Protein AF-A0ABD1Y5I3-F1 (afdb_monomer_lite)

Sequence (180 aa):
MGIITTLKKRFKYLYLKDLLDFYQLDDAAKICKKEQGQRLRQGAAGAAYGNLAHLLDAANYVNEAWRSVSRMSIKNTFIKADIMPLETDGEAENEDKELVTEVVQALSGLNLSFLQDELEEFVHIDDENSEEFAAAVLEDVEQLLQTMKVS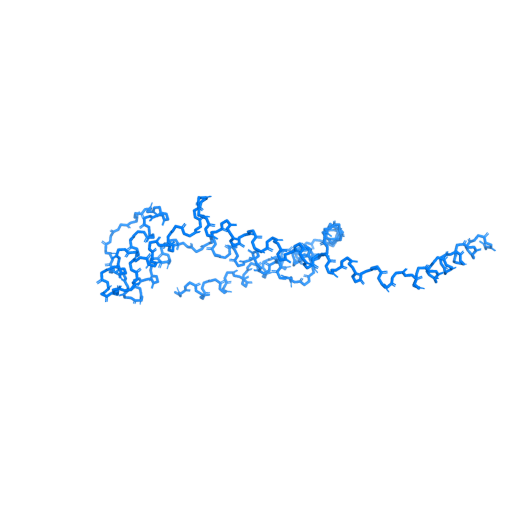EENQEDVNEDENVTSWRIRKQLCDFEMEN

Organism: NCBI:txid41844

Structure (mmCIF, N/CA/C/O backbone):
data_AF-A0ABD1Y5I3-F1
#
_entry.id   AF-A0ABD1Y5I3-F1
#
loop_
_atom_site.group_PDB
_atom_site.id
_atom_site.type_symbol
_atom_site.label_atom_id
_atom_site.label_alt_id
_atom_site.label_comp_id
_atom_site.label_asym_id
_atom_site.label_entity_id
_atom_site.label_seq_id
_atom_site.pdbx_PDB_ins_code
_atom_site.Cartn_x
_atom_site.Cartn_y
_atom_site.Cartn_z
_atom_site.occupancy
_atom_site.B_iso_or_equiv
_atom_site.auth_seq_id
_atom_site.auth_comp_id
_atom_site.auth_asym_id
_atom_site.auth_atom_id
_atom_site.pdbx_PDB_model_num
ATOM 1 N N . MET A 1 1 ? -4.382 -16.161 7.107 1.00 66.12 1 MET A N 1
ATOM 2 C CA . MET A 1 1 ? -3.236 -15.254 7.346 1.00 66.12 1 MET A CA 1
ATOM 3 C C . MET A 1 1 ? -3.792 -13.920 7.800 1.00 66.12 1 MET A C 1
ATOM 5 O O . MET A 1 1 ? -4.889 -13.598 7.367 1.00 66.12 1 MET A O 1
ATOM 9 N N . GLY A 1 2 ? -3.106 -13.202 8.691 1.00 81.06 2 GLY A N 1
ATOM 10 C CA . GLY A 1 2 ? -3.534 -11.856 9.091 1.00 81.06 2 GLY A CA 1
ATOM 11 C C . GLY A 1 2 ? -3.241 -10.817 8.005 1.00 81.06 2 GLY A C 1
ATOM 12 O O . GLY A 1 2 ? -2.393 -11.062 7.141 1.00 81.06 2 GLY A O 1
ATOM 13 N N . ILE A 1 3 ? -3.907 -9.661 8.079 1.00 86.88 3 ILE A N 1
ATOM 14 C CA . ILE A 1 3 ? -3.788 -8.552 7.113 1.00 86.88 3 ILE A CA 1
ATOM 15 C C . ILE A 1 3 ? -2.319 -8.177 6.872 1.00 86.88 3 ILE A C 1
ATOM 17 O O . ILE A 1 3 ? -1.870 -8.157 5.729 1.00 86.88 3 ILE A O 1
ATOM 21 N N . ILE A 1 4 ? -1.526 -8.003 7.935 1.00 87.19 4 ILE A N 1
ATOM 22 C CA . ILE A 1 4 ? -0.100 -7.635 7.841 1.00 87.19 4 ILE A CA 1
ATOM 23 C C . ILE A 1 4 ? 0.699 -8.655 7.016 1.00 87.19 4 ILE A C 1
ATOM 25 O O . ILE A 1 4 ? 1.556 -8.293 6.208 1.00 87.19 4 ILE A O 1
ATOM 29 N N . THR A 1 5 ? 0.442 -9.952 7.205 1.00 88.06 5 THR A N 1
ATOM 30 C CA . THR A 1 5 ? 1.122 -11.004 6.439 1.00 88.06 5 THR A CA 1
ATOM 31 C C . THR A 1 5 ? 0.727 -10.953 4.966 1.00 88.06 5 THR A C 1
ATOM 33 O O . THR A 1 5 ? 1.593 -11.107 4.103 1.00 88.06 5 THR A O 1
ATOM 36 N N . THR A 1 6 ? -0.556 -10.730 4.674 1.00 88.62 6 THR A N 1
ATOM 37 C CA . THR A 1 6 ? -1.070 -10.588 3.306 1.00 88.62 6 THR A CA 1
ATOM 38 C C . THR A 1 6 ? -0.452 -9.375 2.613 1.00 88.62 6 THR A C 1
ATOM 40 O O . THR A 1 6 ? 0.097 -9.524 1.522 1.00 88.62 6 THR A O 1
ATOM 43 N N . LEU A 1 7 ? -0.418 -8.220 3.284 1.00 91.12 7 LEU A N 1
ATOM 44 C CA . LEU A 1 7 ? 0.213 -6.996 2.786 1.00 91.12 7 LEU A CA 1
ATOM 45 C C . LEU A 1 7 ? 1.685 -7.213 2.448 1.00 91.12 7 LEU A C 1
ATOM 47 O O . LEU A 1 7 ? 2.101 -6.966 1.320 1.00 91.12 7 LEU A O 1
ATOM 51 N N . LYS A 1 8 ? 2.472 -7.769 3.380 1.00 92.06 8 LYS A N 1
ATOM 52 C CA . LYS A 1 8 ? 3.899 -8.054 3.149 1.00 92.06 8 LYS A CA 1
ATOM 53 C C . LYS A 1 8 ? 4.122 -8.962 1.942 1.00 92.06 8 LYS A C 1
ATOM 55 O O . LYS A 1 8 ? 5.085 -8.774 1.202 1.00 92.06 8 LYS A O 1
ATOM 60 N N . LYS A 1 9 ? 3.265 -9.967 1.746 1.00 92.00 9 LYS A N 1
ATOM 61 C CA . LYS A 1 9 ? 3.353 -10.864 0.586 1.00 92.00 9 LYS A CA 1
ATOM 62 C C . LYS A 1 9 ? 3.012 -10.143 -0.710 1.00 92.00 9 LYS A C 1
ATOM 64 O O . LYS A 1 9 ? 3.733 -10.312 -1.689 1.00 92.00 9 LYS A O 1
ATOM 69 N N . ARG A 1 10 ? 1.947 -9.342 -0.713 1.00 92.62 10 ARG A N 1
ATOM 70 C CA . ARG A 1 10 ? 1.493 -8.632 -1.908 1.00 92.62 10 ARG A CA 1
ATOM 71 C C . ARG A 1 10 ? 2.472 -7.540 -2.320 1.00 92.62 10 ARG A C 1
ATOM 73 O O . ARG A 1 10 ? 2.836 -7.498 -3.486 1.00 92.62 10 ARG A O 1
ATOM 80 N N . PHE A 1 11 ? 2.995 -6.781 -1.361 1.00 94.00 11 PHE A N 1
ATOM 81 C CA . PHE A 1 11 ? 4.090 -5.834 -1.570 1.00 94.00 11 PHE A CA 1
ATOM 82 C C . PHE A 1 11 ? 5.279 -6.491 -2.285 1.00 94.00 11 PHE A C 1
ATOM 84 O O . PHE A 1 11 ? 5.706 -6.037 -3.341 1.00 94.00 11 PHE A O 1
ATOM 91 N N . LYS A 1 12 ? 5.785 -7.611 -1.743 1.00 94.56 12 LYS A N 1
ATOM 92 C CA . LYS A 1 12 ? 6.924 -8.332 -2.336 1.00 94.56 12 LYS A CA 1
ATOM 93 C C . LYS A 1 12 ? 6.616 -8.827 -3.746 1.00 94.56 12 LYS A C 1
ATOM 95 O O . LYS A 1 12 ? 7.493 -8.786 -4.600 1.00 94.56 12 LYS A O 1
ATOM 100 N N . TYR A 1 13 ? 5.393 -9.304 -3.974 1.00 95.50 13 TYR A N 1
ATOM 101 C CA . TYR A 1 13 ? 4.945 -9.738 -5.291 1.00 95.50 13 TYR A CA 1
ATOM 102 C C . TYR A 1 13 ? 4.927 -8.584 -6.299 1.00 95.50 13 TYR A C 1
ATOM 104 O O . TYR A 1 13 ? 5.470 -8.754 -7.381 1.00 95.50 13 TYR A O 1
ATOM 112 N N . LEU A 1 14 ? 4.355 -7.427 -5.947 1.00 94.12 14 LEU A N 1
ATOM 113 C CA . LEU A 1 14 ? 4.274 -6.262 -6.836 1.00 94.12 14 LEU A CA 1
ATOM 114 C C . LEU A 1 14 ? 5.664 -5.729 -7.195 1.00 94.12 14 LEU A C 1
ATOM 116 O O . LEU A 1 14 ? 5.968 -5.559 -8.369 1.00 94.12 14 LEU A O 1
ATOM 120 N N . TYR A 1 15 ? 6.545 -5.598 -6.203 1.00 93.75 15 TYR A N 1
ATOM 121 C CA . TYR A 1 15 ? 7.937 -5.217 -6.440 1.00 93.75 15 TYR A CA 1
ATOM 122 C C . TYR A 1 15 ? 8.663 -6.185 -7.389 1.00 93.75 15 TYR A C 1
ATOM 124 O O . TYR A 1 15 ? 9.317 -5.767 -8.343 1.00 93.75 15 TYR A O 1
ATOM 132 N N . LEU A 1 16 ? 8.548 -7.496 -7.142 1.00 94.50 16 LEU A N 1
ATOM 133 C CA . LEU A 1 16 ? 9.171 -8.507 -8.000 1.00 94.50 16 LEU A CA 1
ATOM 134 C C . LEU A 1 16 ? 8.565 -8.521 -9.402 1.00 94.50 16 LEU A C 1
ATOM 136 O O . LEU A 1 16 ? 9.295 -8.747 -10.364 1.00 94.50 16 LEU A O 1
ATOM 140 N N . LYS A 1 17 ? 7.256 -8.293 -9.516 1.00 94.25 17 LYS A N 1
ATOM 141 C CA . LYS A 1 17 ? 6.552 -8.206 -10.791 1.00 94.25 17 LYS A CA 1
ATOM 142 C C . LYS A 1 17 ? 7.111 -7.057 -11.627 1.00 94.25 17 LYS A C 1
ATOM 144 O O . LYS A 1 17 ? 7.551 -7.319 -12.734 1.00 94.25 17 LYS A O 1
ATOM 149 N N . ASP A 1 18 ? 7.201 -5.847 -11.083 1.00 92.75 18 ASP A N 1
ATOM 150 C CA . ASP A 1 18 ? 7.722 -4.687 -11.822 1.00 92.75 18 ASP A CA 1
ATOM 151 C C . ASP A 1 18 ? 9.173 -4.875 -12.278 1.00 92.75 18 ASP A C 1
ATOM 153 O O . ASP A 1 18 ? 9.533 -4.519 -13.403 1.00 92.75 18 ASP A O 1
ATOM 157 N N . LEU A 1 19 ? 10.009 -5.479 -11.428 1.00 92.12 19 LEU A N 1
ATOM 158 C CA . LEU A 1 19 ? 11.374 -5.837 -11.806 1.00 92.12 19 LEU A CA 1
ATOM 159 C C . LEU A 1 19 ? 11.392 -6.841 -12.959 1.00 92.12 19 LEU A C 1
ATOM 161 O O . LEU A 1 19 ? 12.103 -6.646 -13.944 1.00 92.12 19 LEU A O 1
ATOM 165 N N . LEU A 1 20 ? 10.633 -7.930 -12.834 1.00 92.88 20 LEU A N 1
ATOM 166 C CA . LEU A 1 20 ? 10.573 -8.974 -13.853 1.00 92.88 20 LEU A CA 1
ATOM 167 C C . LEU A 1 20 ? 10.018 -8.436 -15.170 1.00 92.88 20 LEU A C 1
ATOM 169 O O . LEU A 1 20 ? 10.605 -8.715 -16.212 1.00 92.88 20 LEU A O 1
ATOM 173 N N . ASP A 1 21 ? 8.957 -7.635 -15.114 1.00 93.38 21 ASP A N 1
ATOM 174 C CA . ASP A 1 21 ? 8.335 -7.000 -16.272 1.00 93.38 21 ASP A CA 1
ATOM 175 C C . ASP A 1 21 ? 9.361 -6.138 -17.016 1.00 93.38 21 ASP A C 1
ATOM 177 O O . ASP A 1 21 ? 9.452 -6.218 -18.237 1.00 93.38 21 ASP A O 1
ATOM 181 N N . PHE A 1 22 ? 10.213 -5.390 -16.302 1.00 92.69 22 PHE A N 1
ATOM 182 C CA . PHE A 1 22 ? 11.308 -4.641 -16.920 1.00 92.69 22 PHE A CA 1
ATOM 183 C C . PHE A 1 22 ? 12.379 -5.550 -17.547 1.00 92.69 22 PHE A C 1
ATOM 185 O O . PHE A 1 22 ? 12.835 -5.304 -18.666 1.00 92.69 22 PHE A O 1
ATOM 192 N N . TYR A 1 23 ? 12.813 -6.603 -16.849 1.00 91.94 23 TYR A N 1
ATOM 193 C CA . TYR A 1 23 ? 13.880 -7.482 -17.344 1.00 91.94 23 TYR A CA 1
ATOM 194 C C . TYR A 1 23 ? 13.454 -8.370 -18.516 1.00 91.94 23 TYR A C 1
ATOM 196 O O . TYR A 1 23 ? 14.317 -8.742 -19.316 1.00 91.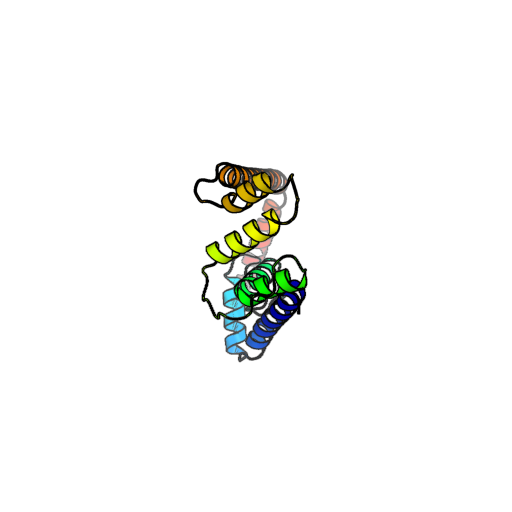94 23 TYR A O 1
ATOM 204 N N . GLN A 1 24 ? 12.160 -8.659 -18.644 1.00 93.50 24 GLN A N 1
ATOM 205 C CA . GLN A 1 24 ? 11.581 -9.395 -19.769 1.00 93.50 24 GLN A CA 1
ATOM 206 C C . GLN A 1 24 ? 11.464 -8.560 -21.051 1.00 93.50 24 GLN A C 1
ATOM 208 O O . GLN A 1 24 ? 11.253 -9.133 -22.114 1.00 93.50 24 GLN A O 1
ATOM 213 N N . LEU A 1 25 ? 11.626 -7.234 -20.981 1.00 91.81 25 LEU A N 1
ATOM 214 C CA . LEU A 1 25 ? 11.640 -6.378 -22.168 1.00 91.81 25 LEU A CA 1
ATOM 215 C C . LEU A 1 25 ? 12.859 -6.654 -23.059 1.00 91.81 25 LEU A C 1
ATOM 217 O O . LEU A 1 25 ? 13.963 -6.922 -22.572 1.00 91.81 25 LEU A O 1
ATOM 221 N N . ASP A 1 26 ? 12.676 -6.470 -24.365 1.00 94.19 26 ASP A N 1
ATOM 222 C CA . ASP A 1 26 ? 13.775 -6.430 -25.328 1.00 94.19 26 ASP A CA 1
ATOM 223 C C . ASP A 1 26 ? 14.694 -5.225 -25.069 1.00 94.19 26 ASP A C 1
ATOM 225 O O . ASP A 1 26 ? 14.272 -4.200 -24.526 1.00 94.19 26 ASP A O 1
ATOM 229 N N . ASP A 1 27 ? 15.952 -5.306 -25.505 1.00 91.50 27 ASP A N 1
ATOM 230 C CA . ASP A 1 27 ? 16.955 -4.265 -25.236 1.00 91.50 27 ASP A CA 1
ATOM 231 C C . ASP A 1 27 ? 16.547 -2.886 -25.776 1.00 91.50 27 ASP A C 1
ATOM 233 O O . ASP A 1 27 ? 16.724 -1.877 -25.093 1.00 91.50 27 ASP A O 1
ATOM 237 N N . ALA A 1 28 ? 15.910 -2.835 -26.951 1.00 91.62 28 ALA A N 1
ATOM 238 C CA . ALA A 1 28 ? 15.370 -1.593 -27.505 1.00 91.62 28 ALA A CA 1
ATOM 239 C C . ALA A 1 28 ? 14.279 -0.982 -26.602 1.00 91.62 28 ALA A C 1
ATOM 241 O O . ALA A 1 28 ? 14.273 0.223 -26.350 1.00 91.62 28 ALA A O 1
ATOM 242 N N . ALA A 1 29 ? 13.391 -1.815 -26.052 1.00 89.88 29 ALA A N 1
ATOM 243 C CA . ALA A 1 29 ? 12.332 -1.373 -25.149 1.00 89.88 29 ALA A CA 1
ATOM 244 C C . ALA A 1 29 ? 12.881 -0.945 -23.777 1.00 89.88 29 ALA A C 1
ATOM 246 O O . ALA A 1 29 ? 12.395 0.034 -23.204 1.00 89.88 29 ALA A O 1
ATOM 247 N N . LYS A 1 30 ? 13.932 -1.608 -23.273 1.00 91.25 30 LYS A N 1
ATOM 248 C CA . LYS A 1 30 ? 14.650 -1.199 -22.053 1.00 91.25 30 LYS A CA 1
ATOM 249 C C . LYS A 1 30 ? 15.286 0.178 -22.203 1.00 91.25 30 LYS A C 1
ATOM 251 O O . LYS A 1 30 ? 15.188 0.983 -21.278 1.00 91.25 30 LYS A O 1
ATOM 256 N N . ILE A 1 31 ? 15.912 0.456 -23.349 1.00 90.06 31 ILE A N 1
ATOM 257 C CA . ILE A 1 31 ? 16.508 1.766 -23.649 1.00 90.06 31 ILE A CA 1
ATOM 258 C C . ILE A 1 31 ? 15.419 2.842 -23.653 1.00 90.06 31 ILE A C 1
ATOM 260 O O . ILE A 1 31 ? 15.520 3.799 -22.887 1.00 90.06 31 ILE A O 1
ATOM 264 N N . CYS A 1 32 ? 14.326 2.642 -24.399 1.00 90.25 32 CYS A N 1
ATOM 265 C CA . CYS A 1 32 ? 13.217 3.601 -24.423 1.00 90.25 32 CYS A CA 1
ATOM 266 C C . CYS A 1 32 ? 12.609 3.840 -23.033 1.00 90.25 32 CYS A C 1
ATOM 268 O O . CYS A 1 32 ? 12.339 4.983 -22.668 1.00 90.25 32 CYS A O 1
ATOM 270 N N . LYS A 1 33 ? 12.411 2.788 -22.228 1.00 90.44 33 LYS A N 1
ATOM 271 C CA . LYS A 1 33 ? 11.929 2.916 -20.844 1.00 90.44 33 LYS A CA 1
ATOM 272 C C . LYS A 1 33 ? 12.896 3.730 -19.986 1.00 90.44 33 LYS A C 1
ATOM 274 O O . LYS A 1 33 ? 12.462 4.649 -19.301 1.00 90.44 33 LYS A O 1
ATOM 279 N N . LYS A 1 34 ? 14.199 3.454 -20.041 1.00 90.19 34 LYS A N 1
ATOM 280 C CA . LYS A 1 34 ? 15.198 4.222 -19.280 1.00 90.19 34 LYS A CA 1
ATOM 281 C C . LYS A 1 34 ? 15.227 5.696 -19.684 1.00 90.19 34 LYS A C 1
ATOM 283 O O . LYS A 1 34 ? 15.253 6.556 -18.809 1.00 90.19 34 LYS A O 1
ATOM 288 N N . GLU A 1 35 ? 15.150 5.995 -20.978 1.00 90.31 35 GLU A N 1
ATOM 289 C CA . GLU A 1 35 ? 15.067 7.373 -21.483 1.00 90.31 35 GLU A CA 1
ATOM 290 C C . GLU A 1 35 ? 13.790 8.088 -21.025 1.00 90.31 35 GLU A C 1
ATOM 292 O O . GLU A 1 35 ? 13.836 9.261 -20.658 1.00 90.31 35 GLU A O 1
ATOM 297 N N . GLN A 1 36 ? 12.647 7.394 -20.995 1.00 88.56 36 GLN A N 1
ATOM 298 C CA . GLN A 1 36 ? 11.415 7.937 -20.414 1.00 88.56 36 GLN A CA 1
ATOM 299 C C . GLN A 1 36 ? 11.599 8.250 -18.927 1.00 88.56 36 GLN A C 1
ATOM 301 O O . GLN A 1 36 ? 11.211 9.328 -18.485 1.00 88.56 36 GLN A O 1
ATOM 306 N N . GLY A 1 37 ? 12.243 7.352 -18.176 1.00 87.12 37 GLY A N 1
ATOM 307 C CA . GLY A 1 37 ? 12.553 7.556 -16.763 1.00 87.12 37 GLY A CA 1
ATOM 308 C C . GLY A 1 37 ? 13.436 8.784 -16.515 1.00 87.12 37 GLY A C 1
ATOM 309 O O . GLY A 1 37 ? 13.192 9.527 -15.572 1.00 87.12 37 GLY A O 1
ATOM 310 N N . GLN A 1 38 ? 14.406 9.060 -17.391 1.00 87.25 38 GLN A N 1
ATOM 311 C CA . GLN A 1 38 ? 15.268 10.249 -17.296 1.00 87.25 38 GLN A CA 1
ATOM 312 C C . GLN A 1 38 ? 14.524 11.572 -17.522 1.00 87.25 38 GLN A C 1
ATOM 314 O O . GLN A 1 38 ? 14.992 12.618 -17.083 1.00 87.25 38 GLN A O 1
ATOM 319 N N . ARG A 1 39 ? 13.374 11.540 -18.205 1.00 88.50 39 ARG A N 1
ATOM 320 C CA . ARG A 1 39 ? 12.516 12.717 -18.416 1.00 88.50 39 ARG A CA 1
ATOM 321 C C . ARG A 1 39 ? 11.572 12.979 -17.244 1.00 88.50 39 ARG A C 1
ATOM 323 O O . ARG A 1 39 ? 10.926 14.025 -17.214 1.00 88.50 39 ARG A O 1
ATOM 330 N N . LEU A 1 40 ? 11.452 12.036 -16.308 1.00 85.88 40 LEU A N 1
ATOM 331 C CA . LEU A 1 40 ? 10.659 12.220 -15.100 1.00 85.88 40 LEU A CA 1
ATOM 332 C C . LEU A 1 40 ? 11.427 13.056 -14.077 1.00 85.88 40 LEU A C 1
ATOM 334 O O . LEU A 1 40 ? 12.652 13.168 -14.118 1.00 85.88 40 LEU A O 1
ATOM 338 N N . ARG A 1 41 ? 10.689 13.631 -13.123 1.00 84.06 41 ARG A N 1
ATOM 339 C CA . ARG A 1 41 ? 11.303 14.288 -11.966 1.00 84.06 41 ARG A CA 1
ATOM 340 C C . ARG A 1 41 ? 12.226 13.305 -11.243 1.00 84.06 41 ARG A C 1
ATOM 342 O O . ARG A 1 41 ? 11.947 12.104 -11.183 1.00 84.06 41 ARG A O 1
ATOM 349 N N . GLN A 1 42 ? 13.318 13.820 -10.686 1.00 78.00 42 GLN A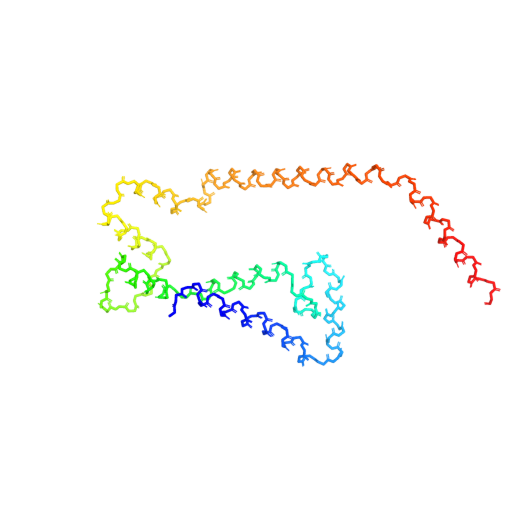 N 1
ATOM 350 C CA . GLN A 1 42 ? 14.258 13.012 -9.916 1.00 78.00 42 GLN A CA 1
ATOM 351 C C . GLN A 1 42 ? 13.510 12.238 -8.820 1.00 78.00 42 GLN A C 1
ATOM 353 O O . GLN A 1 42 ? 12.709 12.810 -8.087 1.00 78.00 42 GLN A O 1
ATOM 358 N N . GLY A 1 43 ? 13.740 10.925 -8.746 1.00 75.00 43 GLY A N 1
ATOM 359 C CA . GLY A 1 43 ? 13.060 10.054 -7.781 1.00 75.00 43 GLY A CA 1
ATOM 360 C C . GLY A 1 43 ? 11.625 9.649 -8.143 1.00 75.00 43 GLY A C 1
ATOM 361 O O . GLY A 1 43 ? 10.949 9.082 -7.294 1.00 75.00 43 GLY A O 1
ATOM 362 N N . ALA A 1 44 ? 11.154 9.920 -9.367 1.00 81.06 44 ALA A N 1
ATOM 363 C CA . ALA A 1 44 ? 9.887 9.388 -9.887 1.00 81.06 44 ALA A CA 1
ATOM 364 C C . ALA A 1 44 ? 10.068 8.176 -10.825 1.00 81.06 44 ALA A C 1
ATOM 366 O O . ALA A 1 44 ? 9.093 7.518 -11.187 1.00 81.06 44 ALA A O 1
ATOM 367 N N . ALA A 1 45 ? 11.305 7.891 -11.246 1.00 87.06 45 ALA A N 1
ATOM 368 C CA . ALA A 1 45 ? 11.642 6.760 -12.104 1.00 87.06 45 ALA A CA 1
ATOM 369 C C . ALA A 1 45 ? 12.210 5.599 -11.278 1.00 87.06 45 ALA A C 1
ATOM 371 O O . ALA A 1 45 ? 13.420 5.515 -11.052 1.00 87.06 45 ALA A O 1
ATOM 372 N N . GLY A 1 46 ? 11.317 4.714 -10.855 1.00 89.44 46 GLY A N 1
ATOM 373 C CA . GLY A 1 46 ? 11.602 3.599 -9.964 1.00 89.44 46 GLY A CA 1
ATOM 374 C C . GLY A 1 46 ? 11.884 2.257 -10.635 1.00 89.44 46 GLY A C 1
ATOM 375 O O . GLY A 1 46 ? 12.399 2.185 -11.758 1.00 89.44 46 GLY A O 1
ATOM 376 N N . ALA A 1 47 ? 11.498 1.173 -9.959 1.00 89.94 47 ALA A N 1
ATOM 377 C CA . ALA A 1 47 ? 11.718 -0.206 -10.416 1.00 89.94 47 ALA A CA 1
ATOM 378 C C . ALA A 1 47 ? 11.173 -0.485 -11.830 1.00 89.94 47 ALA A C 1
ATOM 380 O O . ALA A 1 47 ? 11.841 -1.133 -12.636 1.00 89.94 47 ALA A O 1
ATOM 381 N N . ALA A 1 48 ? 10.019 0.092 -12.182 1.00 88.75 48 ALA A N 1
ATOM 382 C CA . ALA A 1 48 ? 9.385 -0.058 -13.497 1.00 88.75 48 ALA A CA 1
ATOM 383 C C . ALA A 1 48 ? 10.195 0.524 -14.681 1.00 88.75 48 ALA A C 1
ATOM 385 O O . ALA A 1 48 ? 9.857 0.287 -15.847 1.00 88.75 48 ALA A O 1
ATOM 386 N N . TYR A 1 49 ? 11.243 1.302 -14.394 1.00 91.25 49 TYR A N 1
ATOM 387 C CA . TYR A 1 49 ? 12.156 1.905 -15.370 1.00 91.25 49 TYR A CA 1
ATOM 388 C C . TYR A 1 49 ? 13.564 1.288 -15.324 1.00 91.25 49 TYR A C 1
ATOM 390 O O . TYR A 1 49 ? 14.472 1.764 -16.006 1.00 91.25 49 TYR A O 1
ATOM 398 N N . GLY A 1 50 ? 13.751 0.219 -14.544 1.00 88.75 50 GLY A N 1
ATOM 399 C CA . GLY A 1 50 ? 15.031 -0.474 -14.402 1.00 88.75 50 GLY A CA 1
ATOM 400 C C . GLY A 1 50 ? 15.996 0.174 -13.413 1.00 88.75 50 GLY A C 1
ATOM 401 O O . GLY A 1 50 ? 17.186 -0.146 -13.440 1.00 88.75 50 GLY A O 1
ATOM 402 N N . ASN A 1 51 ? 15.502 1.082 -12.569 1.00 88.50 51 ASN A N 1
ATOM 403 C CA . ASN A 1 51 ? 16.245 1.649 -11.447 1.00 88.50 51 ASN A CA 1
ATOM 404 C C . ASN A 1 51 ? 15.977 0.848 -10.163 1.00 88.50 51 ASN A C 1
ATOM 406 O O . ASN A 1 51 ? 15.104 -0.019 -10.120 1.00 88.50 51 ASN A O 1
ATOM 410 N N . LEU A 1 52 ? 16.730 1.133 -9.098 1.00 87.31 52 LEU A N 1
ATOM 411 C CA . LEU A 1 52 ? 16.419 0.596 -7.774 1.00 87.31 52 LEU A CA 1
ATOM 412 C C . LEU A 1 52 ? 15.072 1.163 -7.298 1.00 87.31 52 LEU A C 1
ATOM 414 O O . LEU A 1 52 ? 14.820 2.353 -7.487 1.00 87.31 52 LEU A O 1
ATOM 418 N N . ALA A 1 53 ? 14.235 0.334 -6.664 1.00 88.81 53 ALA A N 1
ATOM 419 C CA . ALA A 1 53 ? 12.997 0.829 -6.068 1.00 88.81 53 ALA A CA 1
ATOM 420 C C . ALA A 1 53 ? 13.290 1.918 -5.031 1.00 88.81 53 ALA A C 1
ATOM 422 O O . ALA A 1 53 ? 14.127 1.733 -4.142 1.00 88.81 53 ALA A O 1
ATOM 423 N N . HIS A 1 54 ? 12.571 3.029 -5.132 1.00 88.50 54 HIS A N 1
ATOM 424 C CA . HIS A 1 54 ? 12.652 4.140 -4.188 1.00 88.50 54 HIS A CA 1
ATOM 425 C C . HIS A 1 54 ? 11.385 4.239 -3.329 1.00 88.50 54 HIS A C 1
ATOM 427 O O . HIS A 1 54 ? 10.424 3.489 -3.504 1.00 88.50 54 HIS A O 1
ATOM 433 N N . LEU A 1 55 ? 11.369 5.191 -2.390 1.00 89.19 55 LEU A N 1
ATOM 434 C CA . LEU A 1 55 ? 10.287 5.338 -1.410 1.00 89.19 55 LEU A CA 1
ATOM 435 C C . LEU A 1 55 ? 8.903 5.471 -2.063 1.00 89.19 55 LEU A C 1
ATOM 437 O O . LEU A 1 55 ? 7.959 4.828 -1.615 1.00 89.19 55 LEU A O 1
ATOM 441 N N . LEU A 1 56 ? 8.795 6.242 -3.151 1.00 88.69 56 LEU A N 1
ATOM 442 C CA . LEU A 1 56 ? 7.530 6.401 -3.872 1.00 88.69 56 LEU A CA 1
ATOM 443 C C . LEU A 1 56 ? 7.024 5.083 -4.496 1.00 88.69 56 LEU A C 1
ATOM 445 O O . LEU A 1 56 ? 5.825 4.824 -4.447 1.00 88.69 56 LEU A O 1
ATOM 449 N N . ASP A 1 57 ? 7.905 4.206 -4.996 1.00 89.00 57 ASP A N 1
ATOM 450 C CA . ASP A 1 57 ? 7.495 2.874 -5.466 1.00 89.00 57 ASP A CA 1
ATOM 451 C C . ASP A 1 57 ? 6.969 2.043 -4.303 1.00 89.00 57 ASP A C 1
ATOM 453 O O . ASP A 1 57 ? 5.906 1.433 -4.390 1.00 89.00 57 ASP A O 1
ATOM 457 N N . ALA A 1 58 ? 7.694 2.055 -3.181 1.00 90.69 58 ALA A N 1
ATOM 458 C CA . ALA A 1 58 ? 7.297 1.312 -1.998 1.00 90.69 58 ALA A CA 1
ATOM 459 C C . ALA A 1 58 ? 5.925 1.770 -1.475 1.00 90.69 58 ALA A C 1
ATOM 461 O O . ALA A 1 58 ? 5.085 0.926 -1.162 1.00 90.69 58 ALA A O 1
ATOM 462 N N . ALA A 1 59 ? 5.676 3.082 -1.436 1.00 91.44 59 ALA A N 1
ATOM 463 C CA . ALA A 1 59 ? 4.385 3.654 -1.063 1.00 91.44 59 ALA A CA 1
ATOM 464 C C . ALA A 1 59 ? 3.270 3.207 -2.021 1.00 91.44 59 ALA A C 1
ATOM 466 O O . ALA A 1 59 ? 2.219 2.746 -1.570 1.00 91.44 59 ALA A O 1
ATOM 467 N N . ASN A 1 60 ? 3.522 3.248 -3.332 1.00 92.19 60 ASN A N 1
ATOM 468 C CA . ASN A 1 60 ? 2.568 2.785 -4.339 1.00 92.19 60 ASN A CA 1
ATOM 469 C C . ASN A 1 60 ? 2.251 1.290 -4.187 1.00 92.19 60 ASN A C 1
ATOM 471 O O . ASN A 1 60 ? 1.081 0.911 -4.206 1.00 92.19 60 ASN A O 1
ATOM 475 N N . TYR A 1 61 ? 3.257 0.443 -3.948 1.00 93.94 61 TYR A N 1
ATOM 476 C CA . TYR A 1 61 ? 3.051 -0.990 -3.720 1.00 93.94 61 TYR A CA 1
ATOM 477 C C . TYR A 1 61 ? 2.264 -1.280 -2.447 1.00 93.94 61 TYR A C 1
ATOM 479 O O . TYR A 1 61 ? 1.454 -2.205 -2.432 1.00 93.94 61 TYR A O 1
ATOM 487 N N . VAL A 1 62 ? 2.498 -0.527 -1.370 1.00 93.00 62 VAL A N 1
ATOM 488 C CA . VAL A 1 62 ? 1.716 -0.662 -0.134 1.00 93.00 62 VAL A CA 1
ATOM 489 C C . VAL A 1 62 ? 0.270 -0.239 -0.371 1.00 93.00 62 VAL A C 1
ATOM 491 O O . VAL A 1 62 ? -0.631 -0.971 0.031 1.00 93.00 62 VAL A O 1
ATOM 494 N N . ASN A 1 63 ? 0.042 0.876 -1.066 1.00 92.69 63 ASN A N 1
ATOM 495 C CA . ASN A 1 63 ? -1.300 1.353 -1.394 1.00 92.69 63 ASN A CA 1
ATOM 496 C C . ASN A 1 63 ? -2.066 0.346 -2.270 1.00 92.69 63 ASN A C 1
ATOM 498 O O . ASN A 1 63 ? -3.203 -0.013 -1.970 1.00 92.69 63 ASN A O 1
ATOM 502 N N . GLU A 1 64 ? -1.435 -0.188 -3.318 1.00 93.00 64 GLU A N 1
ATOM 503 C CA . GLU A 1 64 ? -2.045 -1.220 -4.163 1.00 93.00 64 GLU A CA 1
ATOM 504 C C . GLU A 1 64 ? -2.282 -2.526 -3.387 1.00 93.00 64 GLU A C 1
ATOM 506 O O . GLU A 1 64 ? -3.339 -3.151 -3.509 1.00 93.00 64 GLU A O 1
ATOM 511 N N . ALA A 1 65 ? -1.334 -2.930 -2.536 1.00 92.44 65 ALA A N 1
ATOM 512 C CA . ALA A 1 65 ? -1.505 -4.087 -1.666 1.00 92.44 65 ALA A CA 1
ATOM 513 C C . ALA A 1 65 ? -2.686 -3.904 -0.704 1.00 92.44 65 ALA A C 1
ATOM 515 O O . ALA A 1 65 ? -3.465 -4.843 -0.539 1.00 92.44 65 ALA A O 1
ATOM 516 N N . TRP A 1 66 ? -2.842 -2.717 -0.115 1.00 91.62 66 TRP A N 1
ATOM 517 C CA . TRP A 1 66 ? -3.956 -2.365 0.762 1.00 91.62 66 TRP A CA 1
ATOM 518 C C . TRP A 1 66 ? -5.296 -2.424 0.035 1.00 91.62 66 TRP A C 1
ATOM 520 O O . TRP A 1 66 ? -6.184 -3.149 0.471 1.00 91.62 66 TRP A O 1
ATOM 530 N N . ARG A 1 67 ? -5.402 -1.789 -1.137 1.00 89.19 67 ARG A N 1
ATOM 531 C CA . ARG A 1 67 ? -6.611 -1.823 -1.980 1.00 89.19 67 ARG A CA 1
ATOM 532 C C . ARG A 1 67 ? -7.023 -3.231 -2.412 1.00 89.19 67 ARG A C 1
ATOM 534 O O . ARG A 1 67 ? -8.181 -3.458 -2.738 1.00 89.19 67 ARG A O 1
ATOM 541 N N . SER A 1 68 ? -6.088 -4.181 -2.431 1.00 88.25 68 SER A N 1
ATOM 542 C CA . SER A 1 68 ? -6.379 -5.582 -2.757 1.00 88.25 68 SER A CA 1
ATOM 543 C C . SER A 1 68 ? -6.887 -6.419 -1.575 1.00 88.25 68 SER A C 1
ATOM 545 O O . SER A 1 68 ? -7.313 -7.560 -1.776 1.00 88.25 68 SER A O 1
ATOM 547 N N . VAL A 1 69 ? -6.818 -5.905 -0.342 1.00 87.31 69 VAL A N 1
ATOM 548 C CA . VAL A 1 69 ? -7.342 -6.602 0.837 1.00 87.31 69 VAL A CA 1
ATOM 549 C C . VAL A 1 69 ? -8.866 -6.589 0.770 1.00 87.31 69 VAL A C 1
ATOM 551 O O . VAL A 1 69 ? -9.491 -5.537 0.783 1.00 87.31 69 VAL A O 1
ATOM 554 N N . SER A 1 70 ? -9.478 -7.773 0.709 1.00 84.12 70 SER A N 1
ATOM 555 C CA . SER A 1 70 ? -10.936 -7.870 0.675 1.00 84.12 70 SER A CA 1
ATOM 556 C C . SER A 1 70 ? -11.560 -7.547 2.033 1.00 84.12 70 SER A C 1
ATOM 558 O O . SER A 1 70 ? -11.030 -7.938 3.076 1.00 84.12 70 SER A O 1
ATOM 560 N N . ARG A 1 71 ? -12.755 -6.948 2.014 1.00 78.69 71 ARG A N 1
ATOM 561 C CA . ARG A 1 71 ? -13.605 -6.720 3.200 1.00 78.69 71 ARG A CA 1
ATOM 562 C C . ARG A 1 71 ? -13.761 -7.979 4.051 1.00 78.69 71 ARG A C 1
ATOM 564 O O . ARG A 1 71 ? -13.535 -7.968 5.256 1.00 78.69 71 ARG A O 1
ATOM 571 N N . MET A 1 72 ? -14.018 -9.108 3.391 1.00 80.31 72 MET A N 1
ATOM 572 C CA . MET A 1 72 ? -14.123 -10.419 4.033 1.00 80.31 72 MET A CA 1
ATOM 573 C C . MET A 1 72 ? -12.844 -10.814 4.786 1.00 80.31 72 MET A C 1
ATOM 575 O O . MET A 1 72 ? -12.906 -11.435 5.843 1.00 80.31 72 MET A O 1
ATOM 579 N N . SER A 1 73 ? -11.660 -10.452 4.281 1.00 83.12 73 SER A N 1
ATOM 580 C CA . SER A 1 73 ? -10.398 -10.700 4.991 1.00 83.12 73 SER A CA 1
ATOM 581 C C . SER A 1 73 ? -10.280 -9.858 6.262 1.00 83.12 73 SER A C 1
ATOM 583 O O . SER A 1 73 ? -9.766 -10.365 7.258 1.00 83.12 73 SER A O 1
ATOM 585 N N . ILE A 1 74 ? -10.779 -8.617 6.235 1.00 84.38 74 ILE A N 1
ATOM 586 C CA . ILE A 1 74 ? -10.816 -7.706 7.387 1.00 84.38 74 ILE A CA 1
ATOM 587 C C . ILE A 1 74 ? -11.805 -8.219 8.440 1.00 84.38 74 ILE A C 1
ATOM 589 O O . ILE A 1 74 ? -11.403 -8.461 9.582 1.00 84.38 74 ILE A O 1
ATOM 593 N N . LYS A 1 75 ? -13.055 -8.513 8.051 1.00 80.88 75 LYS A N 1
ATOM 594 C CA . LYS A 1 75 ? -14.072 -9.109 8.941 1.00 80.88 75 LYS A CA 1
ATOM 595 C C . LYS A 1 75 ? -13.550 -10.395 9.594 1.00 80.88 75 LYS A C 1
ATOM 597 O O . LYS A 1 75 ? -13.558 -10.527 10.815 1.00 80.88 75 LYS A O 1
ATOM 602 N N . ASN A 1 76 ? -12.942 -11.288 8.808 1.00 82.69 76 ASN A N 1
ATOM 603 C CA . ASN A 1 76 ? -12.330 -12.520 9.319 1.00 82.69 76 ASN A CA 1
ATOM 604 C C . ASN A 1 76 ? -11.201 -12.292 10.334 1.00 82.69 76 ASN A C 1
ATOM 606 O O . ASN A 1 76 ? -10.977 -13.149 11.191 1.00 82.69 76 ASN A O 1
ATOM 610 N N . THR A 1 77 ? -10.439 -11.198 10.238 1.00 84.38 77 THR A N 1
ATOM 611 C CA . THR A 1 77 ? -9.417 -10.896 11.250 1.00 84.38 77 THR A CA 1
ATOM 612 C C . THR A 1 77 ? -10.010 -10.430 12.570 1.00 84.38 77 THR A C 1
ATOM 614 O O . THR A 1 77 ? -9.514 -10.870 13.602 1.00 84.38 77 THR A O 1
ATOM 617 N N . PHE A 1 78 ? -11.082 -9.638 12.552 1.00 83.88 78 PHE A N 1
ATOM 618 C CA . PHE A 1 78 ? -11.802 -9.247 13.769 1.00 83.88 78 PHE A CA 1
ATOM 619 C C . PHE A 1 78 ? -12.483 -10.439 14.443 1.00 83.88 78 PHE A C 1
ATOM 621 O O . PHE A 1 78 ? -12.372 -10.594 15.657 1.00 83.88 78 PHE A O 1
ATOM 628 N N . ILE A 1 79 ? -13.091 -11.338 13.660 1.00 83.19 79 ILE A N 1
ATOM 629 C CA . ILE A 1 79 ? -13.660 -12.585 14.191 1.00 83.19 79 ILE A CA 1
ATOM 630 C C . ILE A 1 79 ? -12.567 -13.446 14.839 1.00 83.19 79 ILE A C 1
ATOM 632 O O . ILE A 1 79 ? -12.730 -13.962 15.938 1.00 83.19 79 ILE A O 1
ATOM 636 N N . LYS A 1 80 ? -11.398 -13.573 14.196 1.00 84.50 80 LYS A N 1
ATOM 637 C CA . LYS A 1 80 ? -10.258 -14.312 14.772 1.00 84.50 80 LYS A CA 1
ATOM 638 C C . LYS A 1 80 ? -9.666 -13.672 16.022 1.00 84.50 80 LYS A C 1
ATOM 640 O O . LYS A 1 80 ? -8.993 -14.372 16.773 1.00 84.50 80 LYS A O 1
ATOM 645 N N . ALA A 1 81 ? -9.855 -12.370 16.194 1.00 82.62 81 ALA A N 1
ATOM 646 C CA . ALA A 1 81 ? -9.454 -11.639 17.386 1.00 82.62 81 ALA A CA 1
ATOM 647 C C . ALA A 1 81 ? -10.511 -11.709 18.505 1.00 82.62 81 ALA A C 1
ATOM 649 O O . ALA A 1 81 ? -10.296 -11.093 19.542 1.00 82.62 81 ALA A O 1
ATOM 650 N N . ASP A 1 82 ? -11.613 -12.446 18.300 1.00 82.19 82 ASP A N 1
ATOM 651 C CA . ASP A 1 82 ? -12.744 -12.562 19.233 1.00 82.19 82 ASP A CA 1
ATOM 652 C C . ASP A 1 82 ? -13.420 -11.210 19.540 1.00 82.19 82 ASP A C 1
ATOM 654 O O . ASP A 1 82 ? -14.014 -11.007 20.594 1.00 82.19 82 ASP A O 1
ATOM 658 N N . ILE A 1 83 ? -13.304 -10.258 18.603 1.00 81.12 83 ILE A N 1
ATOM 659 C CA . ILE A 1 83 ? -13.917 -8.923 18.694 1.00 81.12 83 ILE A CA 1
ATOM 660 C C . ILE A 1 83 ? -15.330 -8.950 18.107 1.00 81.12 83 ILE A C 1
ATOM 662 O O . ILE A 1 83 ? -16.236 -8.326 18.646 1.00 81.12 83 ILE A O 1
ATOM 666 N N . MET A 1 84 ? -15.518 -9.677 17.000 1.00 76.75 84 MET A N 1
ATOM 667 C CA . MET A 1 84 ? -16.821 -9.870 16.362 1.00 76.75 84 MET A CA 1
ATOM 668 C C . MET A 1 84 ? -17.260 -11.333 16.458 1.00 76.75 84 MET A C 1
ATOM 670 O O . MET A 1 84 ? -16.419 -12.227 16.312 1.00 76.75 84 MET A O 1
ATOM 674 N N . PRO A 1 85 ? -18.563 -11.601 16.647 1.00 73.62 85 PRO A N 1
ATOM 675 C CA . PRO A 1 85 ? -19.078 -12.959 16.634 1.00 73.62 85 PRO A CA 1
ATOM 676 C C . PRO A 1 85 ? -18.903 -13.598 15.250 1.00 73.62 85 PRO A C 1
ATOM 678 O O . PRO A 1 85 ? -18.975 -12.937 14.213 1.00 73.62 85 PRO A O 1
ATOM 681 N N . LEU A 1 86 ? -18.677 -14.913 15.235 1.00 68.25 86 LEU A N 1
ATOM 682 C CA . LEU A 1 86 ? -18.683 -15.706 14.010 1.00 68.25 86 LEU A CA 1
ATOM 683 C C . LEU A 1 86 ? -20.129 -15.784 13.498 1.00 68.25 86 LEU A C 1
ATOM 685 O O . LEU A 1 86 ? -20.904 -16.622 13.955 1.00 68.25 86 LEU A O 1
ATOM 689 N N . GLU A 1 87 ? -20.508 -14.905 12.577 1.00 65.19 87 GLU A N 1
ATOM 690 C CA . GLU A 1 87 ? -21.799 -15.027 11.904 1.00 65.19 87 GLU A CA 1
ATOM 691 C C . GLU A 1 87 ? -21.767 -16.215 10.935 1.00 65.19 87 GLU A C 1
ATOM 693 O O . GLU A 1 87 ? -20.935 -16.291 10.028 1.00 65.19 87 GLU A O 1
ATOM 698 N N . THR A 1 88 ? -22.663 -17.176 11.157 1.00 50.69 88 THR A N 1
ATOM 699 C CA . THR A 1 88 ? -23.024 -18.194 10.167 1.00 50.69 88 THR A CA 1
ATOM 700 C C . THR A 1 88 ? -24.004 -17.578 9.177 1.00 50.69 88 THR A C 1
ATOM 702 O O . THR A 1 88 ? -25.073 -17.134 9.578 1.00 50.69 88 THR A O 1
ATOM 705 N N . ASP A 1 89 ? -23.635 -17.652 7.903 1.00 45.22 89 ASP A N 1
ATOM 706 C CA . ASP A 1 89 ? -24.452 -17.412 6.713 1.00 45.22 89 ASP A CA 1
ATOM 707 C C . ASP A 1 89 ? -24.676 -15.958 6.277 1.00 45.22 89 ASP A C 1
ATOM 709 O O . ASP A 1 89 ? -25.330 -15.152 6.929 1.00 45.22 89 ASP A O 1
ATOM 713 N N . GLY A 1 90 ? -24.188 -15.685 5.065 1.00 46.19 90 GLY A N 1
ATOM 714 C CA . GLY A 1 90 ? -24.513 -14.506 4.278 1.00 46.19 90 GLY A CA 1
ATOM 715 C C . GLY A 1 90 ? -23.288 -13.949 3.573 1.00 46.19 90 GLY A C 1
ATOM 716 O O . GLY A 1 90 ? -22.523 -13.192 4.159 1.00 46.19 90 GLY A O 1
ATOM 717 N N . GLU A 1 91 ? -23.122 -14.272 2.290 1.00 48.88 91 GLU A N 1
ATOM 718 C CA . GLU A 1 91 ? -22.310 -13.486 1.349 1.00 48.88 91 GLU A CA 1
ATOM 719 C C . GLU A 1 91 ? -22.978 -12.116 1.119 1.00 48.88 91 GLU A C 1
ATOM 721 O O . GLU A 1 91 ? -23.327 -11.756 -0.002 1.00 48.88 91 GLU A O 1
ATOM 726 N N . ALA A 1 92 ? -23.249 -11.370 2.188 1.00 51.91 92 ALA A N 1
ATOM 727 C CA . ALA A 1 92 ? -23.789 -10.035 2.070 1.00 51.91 92 ALA A CA 1
ATOM 728 C C . ALA A 1 92 ? -22.638 -9.139 1.603 1.00 51.91 92 ALA A C 1
ATOM 730 O O . ALA A 1 92 ? -21.620 -8.981 2.285 1.00 51.91 92 ALA A O 1
ATOM 731 N N . GLU A 1 93 ? -22.755 -8.632 0.376 1.00 53.06 93 GLU A N 1
ATOM 732 C CA . GLU A 1 93 ? -21.887 -7.601 -0.186 1.00 53.06 93 GLU A CA 1
ATOM 733 C C . GLU A 1 93 ? -22.118 -6.272 0.551 1.00 53.06 93 GLU A C 1
ATOM 735 O O . GLU A 1 93 ? -22.550 -5.290 -0.039 1.00 53.06 93 GLU A O 1
ATOM 740 N N . ASN A 1 94 ? -21.841 -6.244 1.850 1.00 55.12 94 ASN A N 1
ATOM 741 C CA . ASN A 1 94 ? -22.030 -5.071 2.690 1.00 55.12 94 ASN A CA 1
ATOM 742 C C . ASN A 1 94 ? -21.023 -3.983 2.288 1.00 55.12 94 ASN A C 1
ATOM 744 O O . ASN A 1 94 ? -19.840 -4.268 2.050 1.00 55.12 94 ASN A O 1
ATOM 748 N N . GLU A 1 95 ? -21.496 -2.745 2.139 1.00 60.59 95 GLU A N 1
ATOM 749 C CA . GLU A 1 95 ? -20.669 -1.581 1.791 1.00 60.59 95 GLU A CA 1
ATOM 750 C C . GLU A 1 95 ? -19.608 -1.307 2.876 1.00 60.59 95 GLU A C 1
ATOM 752 O O . GLU A 1 95 ? -19.744 -1.742 4.017 1.00 60.59 95 GLU A O 1
ATOM 757 N N . ASP A 1 96 ? -18.531 -0.578 2.552 1.00 60.56 96 ASP A N 1
ATOM 758 C CA . ASP A 1 96 ? -17.457 -0.287 3.527 1.00 60.56 96 ASP A CA 1
ATOM 759 C C . ASP A 1 96 ? -17.987 0.414 4.791 1.00 60.56 96 ASP A C 1
ATOM 761 O O . ASP A 1 96 ? -17.528 0.130 5.898 1.00 60.56 96 ASP A O 1
ATOM 765 N N . LYS A 1 97 ? -19.014 1.259 4.634 1.00 61.31 97 LYS A N 1
ATOM 766 C CA . LYS A 1 97 ? -19.716 1.917 5.744 1.00 61.31 97 LYS A CA 1
ATOM 767 C C . LYS A 1 97 ? -20.351 0.913 6.702 1.00 61.31 97 LYS A C 1
ATOM 769 O O . LYS A 1 97 ? -20.271 1.086 7.910 1.00 61.31 97 LYS A O 1
ATOM 774 N N . GLU A 1 98 ? -20.924 -0.159 6.168 1.00 70.19 98 GLU A N 1
ATOM 775 C CA . GLU A 1 98 ? -21.618 -1.180 6.948 1.00 70.19 98 GLU A CA 1
ATOM 776 C C . GLU A 1 98 ? -20.632 -2.030 7.762 1.00 70.19 98 GLU A C 1
ATOM 778 O O . GLU A 1 98 ? -20.881 -2.292 8.935 1.00 70.19 98 GLU A O 1
ATOM 783 N N . LEU A 1 99 ? -19.449 -2.341 7.212 1.00 72.38 99 LEU A N 1
ATOM 784 C CA . LEU A 1 99 ? -18.382 -3.011 7.969 1.00 72.38 99 LEU A CA 1
ATOM 785 C C . LEU A 1 99 ? -17.867 -2.150 9.132 1.00 72.38 99 LEU A C 1
ATOM 787 O O . LEU A 1 99 ? -17.629 -2.675 10.219 1.00 72.38 99 LEU A O 1
ATOM 791 N N . VAL A 1 100 ? -17.665 -0.846 8.914 1.00 74.12 100 VAL A N 1
ATOM 792 C CA . VAL A 1 100 ? -17.228 0.068 9.981 1.00 74.12 100 VAL A CA 1
ATOM 793 C C . VAL A 1 100 ? -18.292 0.138 11.072 1.00 74.12 100 VAL A C 1
ATOM 795 O O . VAL A 1 100 ? -17.962 -0.061 12.238 1.00 74.12 100 VAL A O 1
ATOM 798 N N . THR A 1 101 ? -19.568 0.309 10.717 1.00 75.38 101 THR A N 1
ATOM 799 C CA . THR A 1 101 ? -20.670 0.307 11.689 1.00 75.38 101 THR A CA 1
ATOM 800 C C . THR A 1 101 ? -20.762 -1.013 12.467 1.00 75.38 101 THR A C 1
ATOM 802 O O . THR A 1 101 ? -20.904 -0.980 13.689 1.00 75.38 101 THR A O 1
ATOM 805 N N . GLU A 1 102 ? -20.608 -2.170 11.808 1.00 75.94 102 GLU A N 1
ATOM 806 C CA . GLU A 1 102 ? -20.563 -3.490 12.464 1.00 75.94 102 GLU A CA 1
ATOM 807 C C . GLU A 1 102 ? -19.422 -3.576 13.495 1.00 75.94 102 GLU A C 1
ATOM 809 O O . GLU A 1 102 ? -19.629 -4.010 14.632 1.00 75.94 102 GLU A O 1
ATOM 814 N N . VAL A 1 103 ? -18.216 -3.127 13.125 1.00 76.81 103 VAL A N 1
ATOM 815 C CA . VAL A 1 103 ? -17.049 -3.116 14.022 1.00 76.81 103 VAL A CA 1
ATOM 816 C C . VAL A 1 103 ? -17.269 -2.163 15.198 1.00 76.81 103 VAL A C 1
ATOM 818 O O . VAL A 1 103 ? -16.996 -2.540 16.338 1.00 76.81 103 VAL A O 1
ATOM 821 N N . VAL A 1 104 ? -17.799 -0.962 14.955 1.00 75.81 104 VAL A N 1
ATOM 822 C CA . VAL A 1 104 ? -18.097 0.036 15.996 1.00 75.81 104 VAL A CA 1
ATOM 823 C C . VAL A 1 104 ? -19.126 -0.492 16.992 1.00 75.81 104 VAL A C 1
ATOM 825 O O . VAL A 1 104 ? -18.948 -0.367 18.207 1.00 75.81 104 VAL A O 1
ATOM 828 N N . GLN A 1 105 ? -20.175 -1.151 16.502 1.00 76.56 105 GLN A N 1
ATOM 829 C CA . GLN A 1 105 ? -21.190 -1.769 17.345 1.00 76.56 105 GLN A CA 1
ATOM 830 C C . GLN A 1 105 ? -20.612 -2.919 18.183 1.00 76.56 105 GLN A C 1
ATOM 832 O O . GLN A 1 105 ? -20.907 -3.017 19.376 1.00 76.56 105 GLN A O 1
ATOM 837 N N . ALA A 1 106 ? -19.764 -3.763 17.590 1.00 76.75 106 ALA A N 1
ATOM 838 C CA . ALA A 1 106 ? -19.094 -4.847 18.303 1.00 76.75 106 ALA A CA 1
ATOM 839 C C . ALA A 1 106 ? -18.161 -4.318 19.404 1.00 76.75 106 ALA A C 1
ATOM 841 O O . ALA A 1 106 ? -18.193 -4.808 20.533 1.00 76.75 106 ALA A O 1
ATOM 842 N N . LEU A 1 107 ? -17.392 -3.268 19.106 1.00 75.38 107 LEU A N 1
ATOM 843 C CA . LEU A 1 107 ? -16.527 -2.590 20.072 1.00 75.38 107 LEU A CA 1
ATOM 844 C C . LEU A 1 107 ? -17.325 -1.914 21.191 1.00 75.38 107 LEU A C 1
ATOM 846 O O . LEU A 1 107 ? -16.910 -1.992 22.339 1.00 75.38 107 LEU A O 1
ATOM 850 N N . SER A 1 108 ? -18.486 -1.329 20.888 1.00 72.12 108 SER A N 1
ATOM 851 C CA . SER A 1 108 ? -19.385 -0.730 21.890 1.00 72.12 108 SER A CA 1
ATOM 852 C C . SER A 1 108 ? -19.973 -1.769 22.857 1.00 72.12 108 SER A C 1
ATOM 854 O O . SER A 1 108 ? -20.296 -1.451 24.000 1.00 72.12 108 SER A O 1
ATOM 856 N N . GLY A 1 109 ? -20.124 -3.022 22.411 1.00 71.56 109 GLY A N 1
ATOM 857 C CA . GLY A 1 109 ? -20.544 -4.146 23.254 1.00 71.56 109 GLY A CA 1
ATOM 858 C C . GLY A 1 109 ? -19.442 -4.659 24.190 1.00 71.56 109 GLY A C 1
ATOM 859 O O . GLY A 1 109 ? -19.740 -5.275 25.218 1.00 71.56 109 GLY A O 1
ATOM 860 N N . LEU A 1 110 ? -18.174 -4.383 23.874 1.00 70.38 110 LEU A N 1
ATOM 861 C CA . LEU A 1 110 ? -17.065 -4.535 24.808 1.00 70.38 110 LEU A CA 1
ATOM 862 C C . LEU A 1 110 ? -17.125 -3.326 25.741 1.00 70.38 110 LEU A C 1
ATOM 864 O O . LEU A 1 110 ? -17.114 -2.198 25.278 1.00 70.38 110 LEU A O 1
ATOM 868 N N . ASN A 1 111 ? -17.243 -3.550 27.049 1.00 63.91 111 ASN A N 1
ATOM 869 C CA . ASN A 1 111 ? -17.499 -2.534 28.085 1.00 63.91 111 ASN A CA 1
ATOM 870 C C . ASN A 1 111 ? -16.329 -1.521 28.247 1.00 63.91 111 ASN A C 1
ATOM 872 O O . ASN A 1 111 ? -15.677 -1.444 29.288 1.00 63.91 111 ASN A O 1
ATOM 876 N N . LEU A 1 112 ? -16.014 -0.780 27.188 1.00 65.25 112 LEU A N 1
ATOM 877 C CA . LEU A 1 112 ? -14.883 0.118 27.026 1.00 65.25 112 LEU A CA 1
ATOM 878 C C . LEU A 1 112 ? -15.419 1.545 27.106 1.00 65.25 112 LEU A C 1
ATOM 880 O O . LEU A 1 112 ? -15.594 2.232 26.107 1.00 65.25 112 LEU A O 1
ATOM 884 N N . SER A 1 113 ? -15.707 1.987 28.328 1.00 60.12 113 SER A N 1
ATOM 885 C CA . SER A 1 113 ? -16.358 3.267 28.642 1.00 60.12 113 SER A CA 1
ATOM 886 C C . SER A 1 113 ? -15.632 4.531 28.151 1.00 60.12 113 SER A C 1
ATOM 888 O O . SER A 1 113 ? -16.130 5.625 28.378 1.00 60.12 113 SER A O 1
ATOM 890 N N . PHE A 1 114 ? -14.450 4.402 27.546 1.00 59.34 114 PHE A N 1
ATOM 891 C CA . PHE A 1 114 ? -13.643 5.506 27.017 1.00 59.34 114 PHE A CA 1
ATOM 892 C C . PHE A 1 114 ? -13.652 5.590 25.484 1.00 59.34 114 PHE A C 1
ATOM 894 O O . PHE A 1 114 ? -13.185 6.579 24.943 1.00 59.34 114 PHE A O 1
ATOM 901 N N . LEU A 1 115 ? -14.172 4.570 24.792 1.00 63.34 115 LEU A N 1
ATOM 902 C CA . LEU A 1 115 ? -13.988 4.423 23.349 1.00 63.34 115 LEU A CA 1
ATOM 903 C C . LEU A 1 115 ? -15.128 4.991 22.512 1.00 63.34 115 LEU A C 1
ATOM 905 O O . LEU A 1 115 ? -14.940 5.154 21.322 1.00 63.34 115 LEU A O 1
ATOM 909 N N . GLN A 1 116 ? -16.306 5.258 23.074 1.00 62.25 116 GLN A N 1
ATOM 910 C CA . GLN A 1 116 ? -17.470 5.546 22.231 1.00 62.25 116 GLN A CA 1
ATOM 911 C C . GLN A 1 116 ? -17.376 6.916 21.541 1.00 62.25 116 GLN A C 1
ATOM 913 O O . GLN A 1 116 ? -17.588 6.990 20.336 1.00 62.25 116 GLN A O 1
ATOM 918 N N . ASP A 1 117 ? -16.975 7.956 22.276 1.00 67.62 117 ASP A N 1
ATOM 919 C CA . ASP A 1 117 ? -16.774 9.299 21.713 1.00 67.62 117 ASP A CA 1
ATOM 920 C C . ASP A 1 117 ? -15.528 9.348 20.802 1.00 67.62 117 ASP A C 1
ATOM 922 O O . ASP A 1 117 ? -15.585 9.902 19.710 1.00 67.62 117 ASP A O 1
ATOM 926 N N . GLU A 1 118 ? -14.432 8.689 21.202 1.00 73.00 118 GLU A N 1
ATOM 927 C CA . GLU A 1 118 ? -13.174 8.616 20.432 1.00 73.00 118 GLU A CA 1
ATOM 928 C C . GLU A 1 118 ? -13.336 7.820 19.121 1.00 73.00 118 GLU A C 1
ATOM 930 O O . GLU A 1 118 ? -12.689 8.098 18.113 1.00 73.00 118 GLU A O 1
ATOM 935 N N . LEU A 1 119 ? -14.222 6.822 19.111 1.00 71.31 119 LEU A N 1
ATOM 936 C CA . LEU A 1 119 ? -14.501 5.997 17.939 1.00 71.31 119 LEU A CA 1
ATOM 937 C C . LEU A 1 119 ? -15.464 6.686 16.967 1.00 71.31 119 LEU A C 1
ATOM 939 O O . LEU A 1 119 ? -15.303 6.519 15.762 1.00 71.31 119 LEU A O 1
ATOM 943 N N . GLU A 1 120 ? -16.420 7.469 17.471 1.00 73.12 120 GLU A N 1
ATOM 944 C CA . GLU A 1 120 ? -17.261 8.337 16.640 1.00 73.12 120 GLU A CA 1
ATOM 945 C C . GLU A 1 120 ? -16.404 9.420 15.962 1.00 73.12 120 GLU A C 1
ATOM 947 O O . GLU A 1 120 ? -16.493 9.605 14.751 1.00 73.12 120 GLU A O 1
ATOM 952 N N . GLU A 1 121 ? -15.499 10.064 16.708 1.00 74.25 121 GLU A N 1
ATOM 953 C CA . GLU A 1 121 ? -14.513 11.011 16.166 1.00 74.25 121 GLU A CA 1
ATOM 954 C C . GLU A 1 121 ? -13.641 10.353 15.085 1.00 74.25 121 GLU A C 1
ATOM 956 O O . GLU A 1 121 ? -13.504 10.879 13.982 1.00 74.25 121 GLU A O 1
ATOM 961 N N . PHE A 1 122 ? -13.131 9.144 15.344 1.00 74.06 122 PHE A N 1
ATOM 962 C CA . PHE A 1 122 ? -12.314 8.397 14.386 1.00 74.06 122 PHE A CA 1
ATOM 963 C C . PHE A 1 122 ? -13.035 8.084 13.064 1.00 74.06 122 PHE A C 1
ATOM 965 O O . PHE A 1 122 ? -12.399 8.094 12.012 1.00 74.06 122 PHE A O 1
ATOM 972 N N . VAL A 1 123 ? -14.338 7.789 13.093 1.00 72.19 123 VAL A N 1
ATOM 973 C CA . VAL A 1 123 ? -15.124 7.491 11.879 1.00 72.19 123 VAL A CA 1
ATOM 974 C C . VAL A 1 123 ? -15.280 8.719 10.982 1.00 72.19 123 VAL A C 1
ATOM 976 O O . VAL A 1 123 ? -15.415 8.563 9.771 1.00 72.19 123 VAL A O 1
ATOM 979 N N . HIS A 1 124 ? -15.252 9.914 11.569 1.00 77.38 124 HIS A N 1
ATOM 980 C CA . HIS A 1 124 ? -15.505 11.179 10.881 1.00 77.38 124 HIS A CA 1
ATOM 981 C C . HIS A 1 124 ? -14.247 12.017 10.649 1.00 77.38 124 HIS A C 1
ATOM 983 O O . HIS A 1 124 ? -14.320 13.092 10.051 1.00 77.38 124 HIS A O 1
ATOM 989 N N . ILE A 1 125 ? -13.085 11.537 11.097 1.00 76.19 125 ILE A N 1
ATOM 990 C CA . ILE A 1 125 ? -11.851 12.320 11.082 1.00 76.19 125 ILE A CA 1
ATOM 991 C C . ILE A 1 125 ? -11.427 12.718 9.666 1.00 76.19 125 ILE A C 1
ATOM 993 O O . ILE A 1 125 ? -10.856 13.789 9.503 1.00 76.19 125 ILE A O 1
ATOM 997 N N . ASP A 1 126 ? -11.729 11.912 8.644 1.00 72.88 126 ASP A N 1
ATOM 998 C CA . ASP A 1 126 ? -11.373 12.141 7.238 1.00 72.88 126 ASP A CA 1
ATOM 999 C C . ASP A 1 126 ? -12.539 12.633 6.359 1.00 72.88 126 ASP A C 1
ATOM 1001 O O . ASP A 1 126 ? -12.397 12.703 5.134 1.00 72.88 126 ASP A O 1
ATOM 1005 N N . ASP A 1 127 ? -13.673 13.018 6.955 1.00 81.12 127 ASP A N 1
ATOM 1006 C CA . ASP A 1 127 ? -14.790 13.606 6.212 1.00 81.12 127 ASP A CA 1
ATOM 1007 C C . ASP A 1 127 ? -14.370 14.921 5.525 1.00 81.12 127 ASP A C 1
ATOM 1009 O O . ASP A 1 127 ? -13.593 15.711 6.060 1.00 81.12 127 ASP A O 1
ATOM 1013 N N . GLU A 1 128 ? -14.941 15.224 4.350 1.00 71.69 128 GLU A N 1
ATOM 1014 C CA . GLU A 1 128 ? -14.631 16.461 3.598 1.00 71.69 128 GLU A CA 1
ATOM 1015 C C . GLU A 1 128 ? -14.903 17.752 4.397 1.00 71.69 128 GLU A C 1
ATOM 1017 O O . GLU A 1 128 ? -14.335 18.802 4.093 1.00 71.69 128 GLU A O 1
ATOM 1022 N N . ASN A 1 129 ? -15.754 17.671 5.425 1.00 75.88 129 ASN A N 1
ATOM 1023 C CA . ASN A 1 129 ? -16.090 18.774 6.325 1.00 75.88 129 ASN A CA 1
ATOM 1024 C C . ASN A 1 129 ? -15.329 18.727 7.664 1.00 75.88 129 ASN A C 1
ATOM 1026 O O . ASN A 1 129 ? -15.626 19.534 8.545 1.00 75.88 129 ASN A O 1
ATOM 1030 N N . SER A 1 130 ? -14.392 17.793 7.845 1.00 79.69 130 SER A N 1
ATOM 1031 C CA . SER A 1 130 ? -13.587 17.681 9.061 1.00 79.69 130 SER A CA 1
ATOM 1032 C C . SER A 1 130 ? -12.656 18.888 9.181 1.00 79.69 130 SER A C 1
ATOM 1034 O O . SER A 1 130 ? -11.699 19.050 8.415 1.00 79.69 130 SER A O 1
ATOM 1036 N N . GLU A 1 131 ? -12.948 19.764 10.147 1.00 79.69 131 GLU A N 1
ATOM 1037 C CA . GLU A 1 131 ? -12.098 20.918 10.453 1.00 79.69 131 GLU A CA 1
ATOM 1038 C C . GLU A 1 131 ? -10.704 20.466 10.904 1.00 79.69 131 GLU A C 1
ATOM 1040 O O . GLU A 1 131 ? -9.720 21.116 10.563 1.00 79.69 131 GLU A O 1
ATOM 1045 N N . GLU A 1 132 ? -10.608 19.330 11.598 1.00 77.81 132 GLU A N 1
ATOM 1046 C CA . GLU A 1 132 ? -9.354 18.753 12.093 1.00 77.81 132 GLU A CA 1
ATOM 1047 C C . GLU A 1 132 ? -8.471 18.233 10.960 1.00 77.81 132 GLU A C 1
ATOM 1049 O O . GLU A 1 132 ? -7.280 18.549 10.919 1.00 77.81 132 GLU A O 1
ATOM 1054 N N . PHE A 1 133 ? -9.043 17.517 9.987 1.00 76.94 133 PHE A N 1
ATOM 1055 C CA . PHE A 1 133 ? -8.306 17.100 8.793 1.00 76.94 133 PHE A CA 1
ATOM 1056 C C . PHE A 1 133 ? -7.855 18.304 7.967 1.00 76.94 133 PHE A C 1
ATOM 1058 O O . PHE A 1 133 ? -6.702 18.364 7.537 1.00 76.94 133 PHE A O 1
ATOM 1065 N N . ALA A 1 134 ? -8.731 19.296 7.784 1.00 80.56 134 ALA A N 1
ATOM 1066 C CA . ALA A 1 134 ? -8.379 20.525 7.085 1.00 80.56 134 ALA A CA 1
ATOM 1067 C C . ALA A 1 134 ? -7.241 21.281 7.794 1.00 80.56 134 ALA A C 1
ATOM 1069 O O . ALA A 1 134 ? -6.316 21.748 7.126 1.00 80.56 134 ALA A O 1
ATOM 1070 N N . ALA A 1 135 ? -7.270 21.367 9.129 1.00 83.88 135 ALA A N 1
ATOM 1071 C CA . ALA A 1 135 ? -6.202 21.978 9.919 1.00 83.88 135 ALA A CA 1
ATOM 1072 C C . ALA A 1 135 ? -4.881 21.208 9.788 1.00 83.88 135 ALA A C 1
ATOM 1074 O O . ALA A 1 135 ? -3.854 21.828 9.520 1.00 83.88 135 ALA A O 1
ATOM 1075 N N . ALA A 1 136 ? -4.909 19.878 9.905 1.00 84.19 136 ALA A N 1
ATOM 1076 C CA . ALA A 1 136 ? -3.717 19.038 9.784 1.00 84.19 136 ALA A CA 1
ATOM 1077 C C . ALA A 1 136 ? -3.072 19.148 8.391 1.00 84.19 136 ALA A C 1
ATOM 1079 O O . ALA A 1 136 ? -1.861 19.319 8.269 1.00 84.19 136 ALA A O 1
ATOM 1080 N N . VAL A 1 137 ? -3.880 19.135 7.324 1.00 83.44 137 VAL A N 1
ATOM 1081 C CA . VAL A 1 137 ? -3.387 19.326 5.950 1.00 83.44 137 VAL A CA 1
ATOM 1082 C C . VAL A 1 137 ? -2.784 20.721 5.764 1.00 83.44 137 VAL A C 1
ATOM 1084 O O . VAL A 1 137 ? -1.760 20.862 5.094 1.00 83.44 137 VAL A O 1
ATOM 1087 N N . LEU A 1 138 ? -3.396 21.761 6.339 1.00 87.56 138 LEU A N 1
ATOM 1088 C CA . LEU A 1 138 ? -2.858 23.122 6.278 1.00 87.56 138 LEU A CA 1
ATOM 1089 C C . LEU A 1 138 ? -1.526 23.249 7.025 1.00 87.56 138 LEU A C 1
ATOM 1091 O O . LEU A 1 138 ? -0.618 23.897 6.504 1.00 87.56 138 LEU A O 1
ATOM 1095 N N . GLU A 1 139 ? -1.393 22.612 8.187 1.00 90.25 139 GLU A N 1
ATOM 1096 C CA . GLU A 1 139 ? -0.148 22.572 8.960 1.00 90.25 139 GLU A CA 1
ATOM 1097 C C . GLU A 1 139 ? 0.979 21.889 8.170 1.00 90.25 139 GLU A C 1
ATOM 1099 O O . GLU A 1 139 ? 2.064 22.458 8.022 1.00 90.25 139 GLU A O 1
ATOM 1104 N N . ASP A 1 140 ? 0.707 20.729 7.567 1.00 88.62 140 ASP A N 1
ATOM 1105 C CA . ASP A 1 140 ? 1.674 20.015 6.727 1.00 88.62 140 ASP A CA 1
ATOM 1106 C C . ASP A 1 140 ? 2.104 20.855 5.512 1.00 88.62 140 ASP A C 1
ATOM 1108 O O . ASP A 1 140 ? 3.290 20.916 5.169 1.00 88.62 140 ASP A O 1
ATOM 1112 N N . VAL A 1 141 ? 1.159 21.542 4.858 1.00 87.69 141 VAL A N 1
ATOM 1113 C CA . VAL A 1 141 ? 1.451 22.447 3.734 1.00 87.69 141 VAL A CA 1
ATOM 1114 C C . VAL A 1 141 ? 2.301 23.632 4.191 1.00 87.69 141 VAL A C 1
ATOM 1116 O O . VAL A 1 141 ? 3.247 24.008 3.494 1.00 87.69 141 VAL A O 1
ATOM 1119 N N . GLU A 1 142 ? 2.013 24.217 5.352 1.00 89.38 142 GLU A N 1
ATOM 1120 C CA . GLU A 1 142 ? 2.798 25.318 5.911 1.00 89.38 142 GLU A CA 1
ATOM 1121 C C . GLU A 1 142 ? 4.226 24.875 6.256 1.00 89.38 142 GLU A C 1
ATOM 1123 O O . GLU A 1 142 ? 5.193 25.567 5.915 1.00 89.38 142 GLU A O 1
ATOM 1128 N N . GLN A 1 143 ? 4.382 23.682 6.829 1.00 87.75 143 GLN A N 1
ATOM 1129 C CA . GLN A 1 143 ? 5.684 23.085 7.111 1.00 87.75 143 GLN A CA 1
ATOM 1130 C C . GLN A 1 143 ? 6.472 22.804 5.819 1.00 87.75 143 GLN A C 1
ATOM 1132 O O . GLN A 1 143 ? 7.683 23.057 5.746 1.00 87.75 143 GLN A O 1
ATOM 1137 N N . LEU A 1 144 ? 5.798 22.359 4.753 1.00 86.38 144 LEU A N 1
ATOM 1138 C CA . LEU A 1 144 ? 6.411 22.173 3.436 1.00 86.38 144 LEU A CA 1
ATOM 1139 C C . LEU A 1 144 ? 6.880 23.507 2.828 1.00 86.38 144 LEU A C 1
ATOM 1141 O O . LEU A 1 144 ? 7.973 23.601 2.271 1.00 86.38 144 LEU A O 1
ATOM 1145 N N . LEU A 1 145 ? 6.077 24.563 2.963 1.00 83.81 145 LEU A N 1
ATOM 1146 C CA . LEU A 1 145 ? 6.428 25.900 2.482 1.00 83.81 145 LEU A CA 1
ATOM 1147 C C . LEU A 1 145 ? 7.607 26.496 3.260 1.00 83.81 145 LEU A C 1
ATOM 1149 O O . LEU A 1 145 ? 8.469 27.144 2.666 1.00 83.81 145 LEU A O 1
ATOM 1153 N N . GLN A 1 146 ? 7.682 26.266 4.571 1.00 81.00 146 GLN A N 1
ATOM 1154 C CA . GLN A 1 146 ? 8.811 26.708 5.394 1.00 81.00 146 GLN A CA 1
ATOM 1155 C C . GLN A 1 146 ? 10.099 25.957 5.045 1.00 81.00 146 GLN A C 1
ATOM 1157 O O . GLN A 1 146 ? 11.148 26.581 4.891 1.00 81.00 146 GLN A O 1
ATOM 1162 N N . THR A 1 147 ? 10.032 24.640 4.842 1.00 78.75 147 THR A N 1
ATOM 1163 C CA . THR A 1 147 ? 11.204 23.847 4.428 1.00 78.75 147 THR A CA 1
ATOM 1164 C C . THR A 1 147 ? 11.703 24.213 3.026 1.00 78.75 147 THR A C 1
ATOM 1166 O O . THR A 1 147 ? 12.915 24.232 2.798 1.00 78.75 147 THR A O 1
ATOM 1169 N N . MET A 1 148 ? 10.806 24.578 2.103 1.00 71.25 148 MET A N 1
ATOM 1170 C CA . MET A 1 148 ? 11.185 25.109 0.788 1.00 71.25 148 MET A CA 1
ATOM 1171 C C . MET A 1 148 ? 11.870 26.477 0.886 1.00 71.25 148 MET A C 1
ATOM 1173 O O . MET A 1 148 ? 12.931 26.648 0.293 1.00 71.25 148 MET A O 1
ATOM 1177 N N . LYS 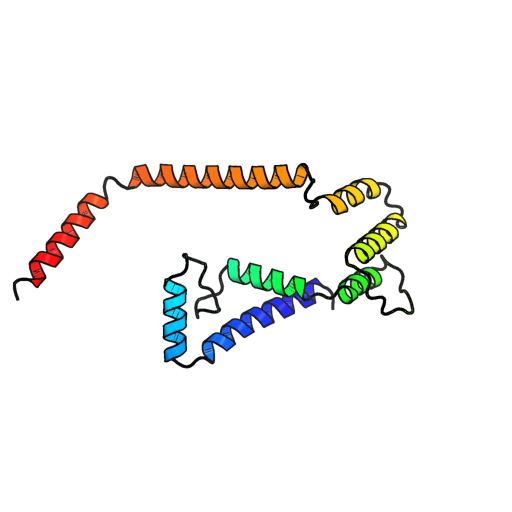A 1 149 ? 11.347 27.411 1.691 1.00 73.06 149 LYS A N 1
ATOM 1178 C CA . LYS A 1 149 ? 11.977 28.729 1.905 1.00 73.06 149 LYS A CA 1
ATOM 1179 C C . LYS A 1 149 ? 13.385 28.629 2.492 1.00 73.06 149 LYS A C 1
ATOM 1181 O O . LYS A 1 149 ? 14.299 29.279 2.004 1.00 73.06 149 LYS A O 1
ATOM 1186 N N . VAL A 1 150 ? 13.584 27.757 3.483 1.00 62.91 150 VAL A N 1
ATOM 1187 C CA . VAL A 1 150 ? 14.912 27.504 4.076 1.00 62.91 150 VAL A CA 1
ATOM 1188 C C . VAL A 1 150 ? 15.874 26.874 3.058 1.00 62.91 150 VAL A C 1
ATOM 1190 O O . VAL A 1 150 ? 17.085 27.068 3.132 1.00 62.91 150 VAL A O 1
ATOM 1193 N N . SER A 1 151 ? 15.357 26.118 2.089 1.00 56.78 151 SER A N 1
ATOM 1194 C CA . SER A 1 151 ? 16.171 25.538 1.014 1.00 56.78 151 SER A CA 1
ATOM 1195 C C . SER A 1 151 ? 16.564 26.569 -0.054 1.00 56.78 151 SER A C 1
ATOM 1197 O O . SER A 1 151 ? 17.635 26.436 -0.640 1.00 56.78 151 SER A O 1
ATOM 1199 N N . GLU A 1 152 ? 15.735 27.592 -0.283 1.00 56.47 152 GLU A N 1
ATOM 1200 C CA . GLU A 1 152 ? 16.026 28.713 -1.190 1.00 56.47 152 GLU A CA 1
ATOM 1201 C C . GLU A 1 152 ? 17.027 29.706 -0.570 1.00 56.47 152 GLU A C 1
ATOM 1203 O O . GLU A 1 152 ? 18.005 30.055 -1.228 1.00 56.47 152 GLU A O 1
ATOM 1208 N N . GLU A 1 153 ? 16.883 30.070 0.711 1.00 52.47 153 GLU A N 1
ATOM 1209 C CA . GLU A 1 153 ? 17.853 30.940 1.411 1.00 52.47 153 GLU A CA 1
ATOM 1210 C C . GLU A 1 153 ? 19.251 30.298 1.513 1.00 52.47 153 GLU A C 1
ATOM 1212 O O . GLU A 1 153 ? 20.262 30.970 1.331 1.00 52.47 153 GLU A O 1
ATOM 1217 N N . ASN A 1 154 ? 19.338 28.975 1.691 1.00 48.53 154 ASN A N 1
ATOM 1218 C CA . ASN A 1 154 ? 20.625 28.264 1.705 1.00 48.53 154 ASN A CA 1
ATOM 1219 C C . ASN A 1 154 ? 21.273 28.102 0.311 1.00 48.53 154 ASN A C 1
ATOM 1221 O O . ASN A 1 154 ? 22.431 27.689 0.226 1.00 48.53 154 ASN A O 1
ATOM 1225 N N . GLN A 1 155 ? 20.555 28.384 -0.783 1.00 45.75 155 GLN A N 1
ATOM 1226 C CA . GLN A 1 155 ? 21.119 28.401 -2.139 1.00 45.75 155 GLN A CA 1
ATOM 1227 C C . GLN A 1 155 ? 21.650 29.779 -2.549 1.00 45.75 155 GLN A C 1
ATOM 1229 O O . GLN A 1 155 ? 22.490 29.843 -3.448 1.00 45.75 155 GLN A O 1
ATOM 1234 N N . GLU A 1 156 ? 21.223 30.872 -1.916 1.00 43.59 156 GLU A N 1
ATOM 1235 C CA . GLU A 1 156 ? 21.760 32.205 -2.227 1.00 43.59 156 GLU A CA 1
ATOM 1236 C C . GLU A 1 156 ? 23.172 32.415 -1.648 1.00 43.59 156 GLU A C 1
ATOM 1238 O O . GLU A 1 156 ? 24.003 33.032 -2.311 1.00 43.59 156 GLU A O 1
ATOM 1243 N N . ASP A 1 157 ? 23.515 31.780 -0.522 1.00 41.91 157 ASP A N 1
ATOM 1244 C CA . ASP A 1 157 ? 24.835 31.932 0.122 1.00 41.91 157 ASP A CA 1
ATOM 1245 C C . ASP A 1 157 ? 25.967 31.057 -0.471 1.00 41.91 157 ASP A C 1
ATOM 1247 O O . ASP A 1 157 ? 27.132 31.222 -0.108 1.00 41.91 157 ASP A O 1
ATOM 1251 N N . VAL A 1 158 ? 25.674 30.132 -1.398 1.00 46.88 158 VAL A N 1
ATOM 1252 C CA . VAL A 1 158 ? 26.695 29.244 -2.016 1.00 46.88 158 VAL A CA 1
ATOM 1253 C C . VAL A 1 158 ? 26.973 29.590 -3.490 1.00 46.88 158 VAL A C 1
ATOM 1255 O O . VAL A 1 158 ? 27.942 29.111 -4.079 1.00 46.88 158 VAL A O 1
ATOM 1258 N N . ASN A 1 159 ? 26.172 30.461 -4.110 1.00 47.09 159 ASN A N 1
ATOM 1259 C CA . ASN A 1 159 ? 26.186 30.650 -5.566 1.00 47.09 159 ASN A CA 1
ATOM 1260 C C . ASN A 1 159 ? 27.099 31.770 -6.103 1.00 47.09 159 ASN A C 1
ATOM 1262 O O . ASN A 1 159 ? 27.240 31.877 -7.326 1.00 47.09 159 ASN A O 1
ATOM 1266 N N . GLU A 1 160 ? 27.755 32.577 -5.260 1.00 46.28 160 GLU A N 1
ATOM 1267 C CA . GLU A 1 160 ? 28.631 33.651 -5.767 1.00 46.28 160 GLU A CA 1
ATOM 1268 C C . GLU A 1 160 ? 30.050 33.191 -6.160 1.00 46.28 160 GLU A C 1
ATOM 1270 O O . GLU A 1 160 ? 30.633 33.785 -7.069 1.00 46.28 160 GLU A O 1
ATOM 1275 N N . ASP A 1 161 ? 30.580 32.088 -5.612 1.00 48.22 161 ASP A N 1
ATOM 1276 C CA . ASP A 1 161 ? 31.980 31.691 -5.867 1.00 48.22 161 ASP A CA 1
ATOM 1277 C C . ASP A 1 161 ? 32.172 30.564 -6.906 1.00 48.22 161 ASP A C 1
ATOM 1279 O O . ASP A 1 161 ? 33.165 30.568 -7.642 1.00 48.22 161 ASP A O 1
ATOM 1283 N N . GLU A 1 162 ? 31.224 29.631 -7.070 1.00 46.88 162 GLU A N 1
ATOM 1284 C CA . GLU A 1 162 ? 31.373 28.525 -8.044 1.00 46.88 162 GLU A CA 1
ATOM 1285 C C . GLU A 1 162 ? 30.986 28.911 -9.482 1.00 46.88 162 GLU A C 1
ATOM 1287 O O . GLU A 1 162 ? 31.451 28.313 -10.465 1.00 46.88 162 GLU A O 1
ATOM 1292 N N . ASN A 1 163 ? 30.165 29.951 -9.645 1.00 46.56 163 ASN A N 1
ATOM 1293 C CA . ASN A 1 163 ? 29.664 30.333 -10.961 1.00 46.56 163 ASN A CA 1
ATOM 1294 C C . ASN A 1 163 ? 30.782 30.969 -11.814 1.00 46.56 163 ASN A C 1
ATOM 1296 O O . ASN A 1 163 ? 30.903 30.684 -13.005 1.00 46.56 163 ASN A O 1
ATOM 1300 N N . VAL A 1 164 ? 31.695 31.741 -11.212 1.00 50.62 164 VAL A N 1
ATOM 1301 C CA . VAL A 1 164 ? 32.804 32.405 -11.931 1.00 50.62 164 VAL A CA 1
ATOM 1302 C C . VAL A 1 164 ? 33.822 31.401 -12.495 1.00 50.62 164 VAL A C 1
ATOM 1304 O O . VAL A 1 164 ? 34.428 31.646 -13.546 1.00 50.62 164 VAL A O 1
ATOM 1307 N N . THR A 1 165 ? 34.002 30.246 -11.850 1.00 51.47 165 THR A N 1
ATOM 1308 C CA . THR A 1 165 ? 34.926 29.196 -12.311 1.00 51.47 165 THR A CA 1
ATOM 1309 C C . THR A 1 165 ? 34.318 28.348 -13.433 1.00 51.47 165 THR A C 1
ATOM 1311 O O . THR A 1 165 ? 35.013 28.013 -14.395 1.00 51.47 165 THR A O 1
ATOM 1314 N N . SER A 1 166 ? 33.011 28.072 -13.376 1.00 48.66 166 SER A N 1
ATOM 1315 C CA . SER A 1 166 ? 32.303 27.221 -14.344 1.00 48.66 166 SER A CA 1
ATOM 1316 C C . SER A 1 166 ? 32.201 27.843 -15.751 1.00 48.66 166 SER A C 1
ATOM 1318 O O . SER A 1 166 ? 32.450 27.163 -16.754 1.00 48.66 166 SER A O 1
ATOM 1320 N N . TRP A 1 167 ? 31.955 29.158 -15.863 1.00 46.69 167 TRP A N 1
ATOM 1321 C CA . TRP A 1 167 ? 31.932 29.845 -17.170 1.00 46.69 167 TRP A CA 1
ATOM 1322 C C . TRP A 1 167 ? 33.324 29.980 -17.808 1.00 46.69 167 TRP A C 1
ATOM 1324 O O . TRP A 1 167 ? 33.436 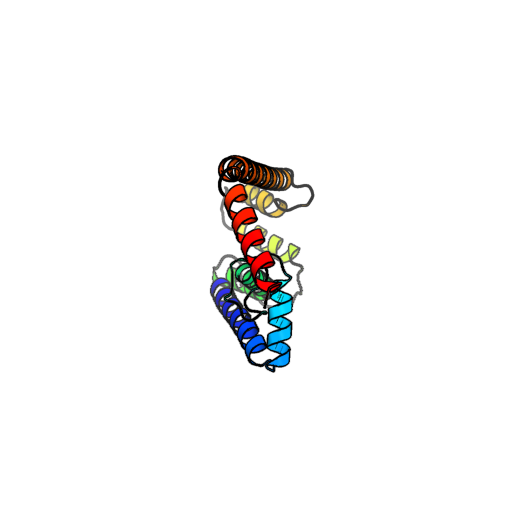29.942 -19.035 1.00 46.69 167 TRP A O 1
ATOM 1334 N N . ARG A 1 168 ? 34.399 30.091 -17.009 1.00 51.25 168 ARG A N 1
ATOM 1335 C CA . ARG A 1 168 ? 35.782 30.137 -17.531 1.00 51.25 168 ARG A CA 1
ATOM 1336 C C . ARG A 1 168 ? 36.208 28.813 -18.156 1.00 51.25 168 ARG A C 1
ATOM 1338 O O . ARG A 1 168 ? 36.789 28.828 -19.237 1.00 51.25 168 ARG A O 1
ATOM 1345 N N . ILE A 1 169 ? 35.875 27.691 -17.517 1.00 56.06 169 ILE A N 1
ATOM 1346 C CA . ILE A 1 169 ? 36.239 26.355 -18.009 1.00 56.06 169 ILE A CA 1
ATOM 1347 C C . ILE A 1 169 ? 35.446 26.011 -19.279 1.00 56.06 169 ILE A C 1
ATOM 1349 O O . ILE A 1 169 ? 36.023 25.514 -20.244 1.00 56.06 169 ILE A O 1
ATOM 1353 N N . ARG A 1 170 ? 34.149 26.356 -19.344 1.00 49.47 170 ARG A N 1
ATOM 1354 C CA . ARG A 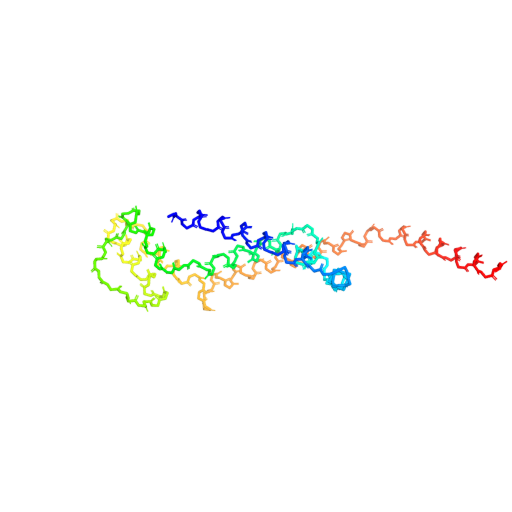1 170 ? 33.341 26.138 -20.560 1.00 49.47 170 ARG A CA 1
ATOM 1355 C C . ARG A 1 170 ? 33.789 26.985 -21.749 1.00 49.47 170 ARG A C 1
ATOM 1357 O O . ARG A 1 170 ? 33.722 26.505 -22.874 1.00 49.47 170 ARG A O 1
ATOM 1364 N N . LYS A 1 171 ? 34.277 28.210 -21.524 1.00 51.84 171 LYS A N 1
ATOM 1365 C CA . LYS A 1 171 ? 34.788 29.058 -22.611 1.00 51.84 171 LYS A CA 1
ATOM 1366 C C . LYS A 1 171 ? 36.116 28.538 -23.181 1.00 51.84 171 LYS A C 1
ATOM 1368 O O . LYS A 1 171 ? 36.294 28.554 -24.390 1.00 51.84 171 LYS A O 1
ATOM 1373 N N . GLN A 1 172 ? 37.000 28.004 -22.335 1.00 52.75 172 GLN A N 1
ATOM 1374 C CA . GLN A 1 172 ? 38.279 27.425 -22.770 1.00 52.75 172 GLN A CA 1
ATOM 1375 C C . GLN A 1 172 ? 38.144 26.114 -23.559 1.00 52.75 172 GLN A C 1
ATOM 1377 O O . GLN A 1 172 ? 38.984 25.853 -24.415 1.00 52.75 172 GLN A O 1
ATOM 1382 N N . LEU A 1 173 ? 37.106 25.305 -23.311 1.00 47.69 173 LEU A N 1
ATOM 1383 C CA . LEU A 1 173 ? 36.872 24.084 -24.094 1.00 47.69 173 LEU A CA 1
ATOM 1384 C C . LEU A 1 173 ? 36.308 24.365 -25.497 1.00 47.69 173 LEU A C 1
ATOM 1386 O O . LEU A 1 173 ? 36.690 23.674 -26.435 1.00 47.69 173 LEU A O 1
ATOM 1390 N N . CYS A 1 174 ? 35.464 25.387 -25.667 1.00 46.00 174 CYS A N 1
ATOM 1391 C CA . CYS A 1 174 ? 34.907 25.716 -26.985 1.00 46.00 174 CYS A CA 1
ATOM 1392 C C . CYS A 1 174 ? 35.927 26.362 -27.938 1.00 46.00 174 CYS A C 1
ATOM 1394 O O . CYS A 1 174 ? 35.821 26.178 -29.148 1.00 46.00 174 CYS A O 1
ATOM 1396 N N . ASP A 1 175 ? 36.923 27.085 -27.415 1.00 45.91 175 ASP A N 1
ATOM 1397 C CA . ASP A 1 175 ? 37.960 27.711 -28.247 1.00 45.91 175 ASP A CA 1
ATOM 1398 C C . ASP A 1 175 ? 39.027 26.694 -28.723 1.00 45.91 175 ASP A C 1
ATOM 1400 O O . ASP A 1 175 ? 39.707 26.942 -29.713 1.00 45.91 175 ASP A O 1
ATOM 1404 N N . PHE A 1 176 ? 39.147 25.523 -28.077 1.00 42.97 176 PHE A N 1
ATOM 1405 C CA . PHE A 1 176 ? 40.107 24.471 -28.455 1.00 42.97 176 PHE A CA 1
ATOM 1406 C C . PHE A 1 176 ? 39.598 23.544 -29.578 1.00 42.97 176 PHE A C 1
ATOM 1408 O O . PHE A 1 176 ? 40.398 22.908 -30.261 1.00 42.97 176 PHE A O 1
ATOM 1415 N N . GLU A 1 177 ? 38.283 23.478 -29.812 1.00 49.41 177 GLU A N 1
ATOM 1416 C CA . GLU A 1 177 ? 37.678 22.627 -30.855 1.00 49.41 177 GLU A CA 1
ATOM 1417 C C . GLU A 1 177 ? 37.505 23.328 -32.218 1.00 49.41 177 GLU A C 1
ATOM 1419 O O . GLU A 1 177 ? 37.074 22.693 -33.176 1.00 49.41 177 GLU A O 1
ATOM 1424 N N . MET A 1 178 ? 37.864 24.614 -32.344 1.00 48.06 178 MET A N 1
ATOM 1425 C CA . MET A 1 178 ? 37.801 25.357 -33.618 1.00 48.06 178 MET A CA 1
ATOM 1426 C C . MET A 1 178 ? 39.153 25.517 -34.340 1.00 48.06 178 MET A C 1
ATOM 1428 O O . MET A 1 178 ? 39.189 26.117 -35.413 1.00 48.06 178 MET A O 1
ATOM 1432 N N . GLU A 1 179 ? 40.249 24.974 -33.798 1.00 49.19 179 GLU A N 1
ATOM 1433 C CA . GLU A 1 179 ? 41.608 25.132 -34.354 1.00 49.19 179 GLU A CA 1
ATOM 1434 C C . GLU A 1 179 ? 42.293 23.822 -34.800 1.00 49.19 179 GLU A C 1
ATOM 1436 O O . GLU A 1 179 ? 43.505 23.817 -35.017 1.00 49.19 179 GLU A O 1
ATOM 1441 N N . ASN A 1 180 ? 41.545 22.725 -34.998 1.00 42.78 180 ASN A N 1
ATOM 1442 C CA . ASN A 1 180 ? 42.088 21.459 -35.527 1.00 42.78 180 ASN A CA 1
ATOM 1443 C C . ASN A 1 180 ? 41.286 20.905 -36.711 1.00 42.78 180 ASN A C 1
ATOM 1445 O O . ASN A 1 180 ? 40.056 20.736 -36.561 1.00 42.78 180 ASN A O 1
#

pLDDT: mean 75.71, std 16.08, range [41.91, 95.5]

Foldseek 3Di:
DALVVQLVVQLVVVLVVLLVVLVPDDPVVLVVLLVVLVPDDPLPNDSNNVHDHDPVSSVVSSVVSVVPQDLVSVVVVCCVVVLAPDDDDDPPPDDPVRSLVRSLVSVVVVVPVVPNVVSVCVVCCPPPPRPNVVVVVVVVVVVVVVVVVVVVVVVVVPPPPVVVVVVVVVVVVVVVVVPD

Radius of gyration: 26.78 Å; chains: 1; bounding box: 67×52×64 Å

Secondary structure (DSSP, 8-state):
--HHHHHHHHHHHHHHHHHHHHHTS-HHHHHHHHHHHHTSPTT---GGGTSPP-HHHHHHHHHHHHHTS-HHHHHHHHHHTTSS----S------HHHHHHHHHHHHHHS--TTHHHHHHHHHHTTSTT-HHHHHHHHHHHHHHHHHHHHHHHHHHTTHHHHHHHHHHHHHHHHHHSS--